Protein AF-A0A0R3F517-F1 (afdb_monomer_lite)

Sequence (76 aa):
MSTVDEYYMLKDDVWAQVNPAIDGNLCIACVEERLGRTLTAADFTDSPINTSTGKRRTRRLADRLSSGINQNLPIS

Secondary structure (DSSP, 8-state):
---------B-HHHHHHH-TT--S---HHHHHHHHTS---GGGB-S-HHHH-TTS---HHHHHHHHTT--------

Radius of gyration: 13.03 Å; chains: 1; bounding box: 24×25×41 Å

Foldseek 3Di:
DDDDPQDFAFDPVLCCQQPVDDPDDDDQVSSCVSSVHHAALNRGDPDCSLVPPPDDDDPSSVVRNCNPPPVPDDDD

pLDDT: mean 82.82, std 18.24, range [37.16, 97.88]

Structure (mmCIF, N/CA/C/O backbone):
data_AF-A0A0R3F517-F1
#
_entry.id   AF-A0A0R3F517-F1
#
loop_
_atom_site.group_PDB
_atom_site.id
_atom_site.type_symbol
_atom_site.label_atom_id
_atom_site.label_alt_id
_atom_site.label_comp_id
_atom_site.label_asym_id
_atom_site.label_entity_id
_atom_site.label_seq_id
_atom_site.pdbx_PDB_ins_code
_atom_site.Cartn_x
_atom_site.Cartn_y
_atom_site.Cartn_z
_atom_site.occupancy
_atom_site.B_iso_or_equiv
_atom_site.auth_seq_id
_atom_site.auth_comp_id
_atom_site.auth_asym_id
_atom_site.auth_atom_id
_atom_site.pdbx_PDB_model_num
ATOM 1 N N . MET A 1 1 ? 4.122 13.161 -12.393 1.00 42.66 1 MET A N 1
ATOM 2 C CA . MET A 1 1 ? 5.022 12.294 -11.599 1.00 42.66 1 MET A CA 1
ATOM 3 C C . MET A 1 1 ? 5.044 12.828 -10.176 1.00 42.66 1 MET A C 1
ATOM 5 O O . MET A 1 1 ? 5.507 13.940 -9.977 1.00 42.66 1 MET A O 1
ATOM 9 N N . SER A 1 2 ? 4.435 12.124 -9.221 1.00 46.44 2 SER A N 1
ATOM 10 C CA . SER A 1 2 ? 4.476 12.504 -7.801 1.00 46.44 2 SER A CA 1
ATOM 11 C C . SER A 1 2 ? 5.665 11.797 -7.149 1.00 46.44 2 SER A C 1
ATOM 13 O O . SER A 1 2 ? 5.810 10.589 -7.289 1.00 46.44 2 SER A O 1
ATOM 15 N N . THR A 1 3 ? 6.528 12.586 -6.515 1.00 53.53 3 THR A N 1
ATOM 16 C CA . THR A 1 3 ? 7.862 12.270 -5.978 1.00 53.53 3 THR A CA 1
ATOM 17 C C . THR A 1 3 ? 7.836 11.923 -4.486 1.00 53.53 3 THR A C 1
ATOM 19 O O . THR A 1 3 ? 8.753 12.279 -3.749 1.00 53.53 3 THR A O 1
ATOM 22 N N . VAL A 1 4 ? 6.758 11.314 -3.996 1.00 60.53 4 VAL A N 1
ATOM 23 C CA . VAL A 1 4 ? 6.713 10.843 -2.607 1.00 60.53 4 VAL A CA 1
ATOM 24 C C . VAL A 1 4 ? 7.111 9.375 -2.612 1.00 60.53 4 VAL A C 1
ATOM 26 O O . VAL A 1 4 ? 6.380 8.557 -3.165 1.00 60.53 4 VAL A O 1
ATOM 29 N N . ASP A 1 5 ? 8.245 9.052 -1.989 1.00 68.44 5 ASP A N 1
ATOM 30 C CA . ASP A 1 5 ? 8.611 7.679 -1.628 1.00 68.44 5 ASP A CA 1
ATOM 31 C C . ASP A 1 5 ? 7.621 7.165 -0.567 1.00 68.44 5 ASP A C 1
ATOM 33 O O . ASP A 1 5 ? 7.871 7.188 0.641 1.00 68.44 5 ASP A O 1
ATOM 37 N N . GLU A 1 6 ? 6.430 6.786 -1.021 1.00 83.75 6 GLU A N 1
ATOM 38 C CA . GLU A 1 6 ? 5.345 6.266 -0.204 1.00 83.75 6 GLU A CA 1
ATOM 39 C C . GLU A 1 6 ? 5.324 4.741 -0.303 1.00 83.75 6 GLU A C 1
ATOM 41 O O . GLU A 1 6 ? 4.902 4.161 -1.303 1.00 83.75 6 GLU A O 1
ATOM 46 N N . TYR A 1 7 ? 5.787 4.096 0.764 1.00 90.06 7 TYR A N 1
ATOM 47 C CA . TYR A 1 7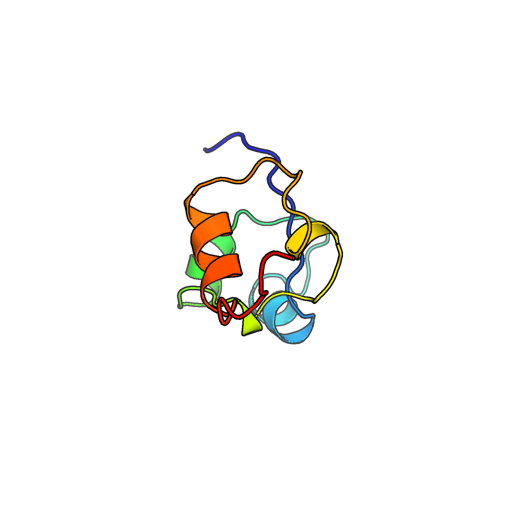 ? 5.826 2.645 0.864 1.00 90.06 7 TYR A CA 1
ATOM 48 C C . TYR A 1 7 ? 4.566 2.107 1.538 1.00 90.06 7 TYR A C 1
ATOM 50 O O . TYR A 1 7 ? 4.121 2.616 2.568 1.00 90.06 7 TYR A O 1
ATOM 58 N N . TYR A 1 8 ? 4.038 1.035 0.964 1.00 93.38 8 TYR A N 1
ATOM 59 C CA . TYR A 1 8 ? 2.936 0.235 1.480 1.00 93.38 8 TYR A CA 1
ATOM 60 C C . TYR A 1 8 ? 3.138 -1.212 1.023 1.00 93.38 8 TYR A C 1
ATOM 62 O O . TYR A 1 8 ? 3.921 -1.479 0.111 1.00 93.38 8 TYR A O 1
ATOM 70 N N . MET A 1 9 ? 2.446 -2.149 1.662 1.00 94.94 9 MET A N 1
ATOM 71 C CA . MET A 1 9 ? 2.471 -3.561 1.280 1.00 94.94 9 MET A CA 1
ATOM 72 C C . MET A 1 9 ? 1.060 -4.064 1.005 1.00 94.94 9 MET A C 1
ATOM 74 O O . MET A 1 9 ? 0.197 -4.022 1.880 1.00 94.94 9 MET A O 1
ATOM 78 N N . LEU A 1 10 ? 0.832 -4.557 -0.205 1.00 96.19 10 LEU A N 1
ATOM 79 C CA . LEU A 1 10 ? -0.391 -5.279 -0.541 1.00 96.19 10 LEU A CA 1
ATOM 80 C C . LEU A 1 10 ? -0.260 -6.739 -0.121 1.00 96.19 10 LEU A C 1
ATOM 82 O O . LEU A 1 10 ? 0.853 -7.238 0.049 1.00 96.19 10 LEU A O 1
ATOM 86 N N . LYS A 1 11 ? -1.394 -7.418 0.033 1.00 97.06 11 LYS A N 1
ATOM 87 C CA . LYS A 1 11 ? -1.419 -8.879 0.114 1.00 97.06 11 LYS A CA 1
ATOM 88 C C . LYS A 1 11 ? -0.881 -9.486 -1.184 1.00 97.06 11 LYS A C 1
ATOM 90 O O . LYS A 1 11 ? -1.032 -8.896 -2.256 1.00 97.06 11 LYS A O 1
ATOM 95 N N . ASP A 1 12 ? -0.268 -10.661 -1.077 1.00 95.62 12 ASP A N 1
ATOM 96 C CA . ASP A 1 12 ? 0.428 -11.311 -2.194 1.00 95.62 12 ASP A CA 1
ATOM 97 C C . ASP A 1 12 ? -0.497 -11.571 -3.391 1.00 95.62 12 ASP A C 1
ATOM 99 O O . ASP A 1 12 ? -0.105 -11.370 -4.539 1.00 95.62 12 ASP A O 1
ATOM 103 N N . ASP A 1 13 ? -1.749 -11.952 -3.131 1.00 96.62 13 ASP A N 1
ATOM 104 C CA . ASP A 1 13 ? -2.771 -12.201 -4.148 1.00 96.62 13 ASP A CA 1
ATOM 105 C C . ASP A 1 13 ? -3.195 -10.926 -4.891 1.00 96.62 13 ASP A C 1
ATOM 107 O O . ASP A 1 13 ? -3.426 -10.954 -6.103 1.00 96.62 13 ASP A O 1
ATOM 111 N N . VAL A 1 14 ? -3.262 -9.789 -4.197 1.00 97.56 14 VAL A N 1
ATOM 112 C CA . VAL A 1 14 ? -3.520 -8.480 -4.811 1.00 97.56 14 VAL A CA 1
ATOM 113 C C . VAL A 1 14 ? -2.299 -8.012 -5.605 1.00 97.56 14 VAL A C 1
ATOM 115 O O . VAL A 1 14 ? -2.441 -7.554 -6.739 1.00 97.56 14 VAL A O 1
ATOM 118 N N . TRP A 1 15 ? -1.090 -8.152 -5.053 1.00 96.44 15 TRP A N 1
ATOM 119 C CA . TRP A 1 15 ? 0.149 -7.768 -5.736 1.00 96.44 15 TRP A CA 1
ATOM 120 C C . TRP A 1 15 ? 0.376 -8.570 -7.024 1.00 96.44 15 TRP A C 1
ATOM 122 O O . TRP A 1 15 ? 0.690 -7.990 -8.068 1.00 96.44 15 TRP A O 1
ATOM 132 N N . ALA A 1 16 ? 0.129 -9.882 -6.987 1.00 95.50 16 ALA A N 1
ATOM 133 C CA . ALA A 1 16 ? 0.270 -10.774 -8.134 1.00 95.50 16 ALA A CA 1
ATOM 134 C C . ALA A 1 16 ? -0.636 -10.390 -9.318 1.00 95.50 16 ALA A C 1
ATOM 136 O O . ALA A 1 16 ? -0.295 -10.672 -10.463 1.00 95.50 16 ALA A O 1
ATOM 137 N N . GLN A 1 17 ? -1.761 -9.707 -9.083 1.00 96.38 17 GLN A N 1
ATOM 138 C CA . GLN A 1 17 ? -2.648 -9.251 -10.160 1.00 96.38 17 GLN A CA 1
ATOM 139 C C . GLN A 1 17 ? -2.098 -8.039 -10.921 1.00 96.38 17 GLN A C 1
ATOM 141 O O . GLN A 1 17 ? -2.402 -7.865 -12.099 1.00 96.38 17 GLN A O 1
ATOM 146 N N . VAL A 1 18 ? -1.291 -7.195 -10.272 1.00 95.31 18 VAL A N 1
ATOM 147 C CA . VAL A 1 18 ? -0.859 -5.901 -10.835 1.00 95.31 18 VAL A CA 1
ATOM 148 C C . VAL A 1 18 ? 0.621 -5.848 -11.195 1.00 95.31 18 VAL A C 1
ATOM 150 O O . VAL A 1 18 ? 1.029 -4.988 -11.986 1.00 95.31 18 VAL A O 1
ATOM 153 N N . ASN A 1 19 ? 1.438 -6.727 -10.609 1.00 93.81 19 ASN A N 1
ATO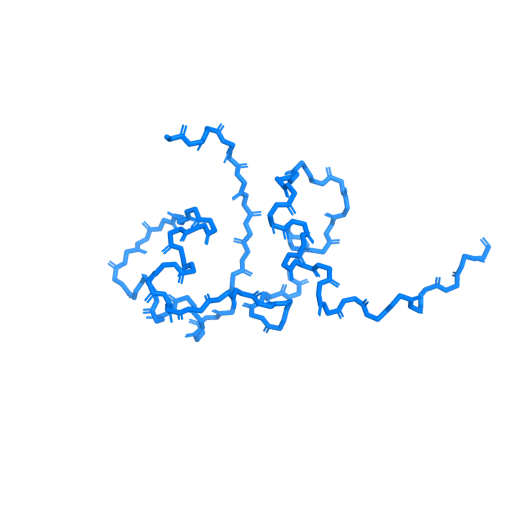M 154 C CA . ASN A 1 19 ? 2.883 -6.743 -10.813 1.00 93.81 19 ASN A CA 1
ATOM 155 C C . ASN A 1 19 ? 3.523 -8.150 -10.685 1.00 93.81 19 ASN A C 1
ATOM 157 O O . ASN A 1 19 ? 4.493 -8.310 -9.948 1.00 93.81 19 ASN A O 1
ATOM 161 N N . PRO A 1 20 ? 3.026 -9.180 -11.404 1.00 88.06 20 PRO A N 1
ATOM 162 C CA . PRO A 1 20 ? 3.422 -10.584 -11.198 1.00 88.06 20 PRO A CA 1
ATOM 163 C C . PRO A 1 20 ? 4.879 -10.924 -11.541 1.00 88.06 20 PRO A C 1
ATOM 165 O O . PRO A 1 20 ? 5.381 -11.951 -11.099 1.00 88.06 20 PRO A O 1
ATOM 168 N N . ALA A 1 21 ? 5.540 -10.117 -12.373 1.00 85.44 21 ALA A N 1
ATOM 169 C CA . ALA A 1 21 ? 6.839 -10.450 -12.967 1.00 85.44 21 ALA A CA 1
ATOM 170 C C . ALA A 1 21 ? 7.923 -9.391 -12.711 1.00 85.44 21 ALA A C 1
ATOM 172 O O . ALA A 1 21 ? 8.963 -9.410 -13.365 1.00 85.44 21 ALA A O 1
ATOM 173 N N . ILE A 1 22 ? 7.663 -8.423 -11.828 1.00 79.31 22 ILE A N 1
ATOM 174 C CA . ILE A 1 22 ? 8.550 -7.277 -11.622 1.00 79.31 22 ILE A CA 1
ATOM 175 C C . ILE A 1 22 ? 8.842 -7.128 -10.131 1.00 79.31 22 ILE A C 1
ATOM 177 O O . ILE A 1 22 ? 7.936 -6.883 -9.335 1.00 79.31 22 ILE A O 1
ATOM 181 N N . ASP A 1 23 ? 10.124 -7.176 -9.783 1.00 75.00 23 ASP A N 1
ATOM 182 C CA . ASP A 1 23 ? 10.608 -6.729 -8.481 1.00 75.00 23 ASP A CA 1
ATOM 183 C C . ASP A 1 23 ? 10.590 -5.196 -8.433 1.00 75.00 23 ASP A C 1
ATOM 185 O O . ASP A 1 23 ? 11.112 -4.525 -9.326 1.00 75.00 23 ASP A O 1
ATOM 189 N N . GLY A 1 24 ? 9.978 -4.616 -7.401 1.00 84.12 24 GLY A N 1
ATOM 190 C CA . GLY A 1 24 ? 9.947 -3.165 -7.230 1.00 84.12 24 GLY A CA 1
ATOM 191 C C . GLY A 1 24 ? 8.713 -2.657 -6.498 1.00 84.12 24 GLY A C 1
ATOM 192 O O . GLY A 1 24 ? 8.007 -3.407 -5.829 1.00 84.12 24 GLY A O 1
ATOM 193 N N . ASN A 1 25 ? 8.460 -1.355 -6.628 1.00 88.75 25 ASN A N 1
ATOM 194 C CA . ASN A 1 25 ? 7.282 -0.694 -6.079 1.00 88.75 25 ASN A CA 1
ATOM 195 C C . ASN A 1 25 ? 6.428 -0.091 -7.201 1.00 88.75 25 ASN A C 1
ATOM 197 O O . ASN A 1 25 ? 6.914 0.218 -8.290 1.00 88.75 25 ASN A O 1
ATOM 201 N N . LEU A 1 26 ? 5.140 0.075 -6.919 1.00 91.88 26 LEU A N 1
ATOM 202 C CA . LEU A 1 26 ? 4.227 0.831 -7.760 1.00 91.88 26 LEU A CA 1
ATOM 203 C C . LEU A 1 26 ? 3.611 1.948 -6.938 1.00 91.88 26 LEU A C 1
ATOM 205 O O . LEU A 1 26 ? 3.306 1.791 -5.755 1.00 91.88 26 LEU A O 1
ATOM 209 N N . CYS A 1 27 ? 3.351 3.069 -7.597 1.00 92.00 27 CYS A N 1
ATOM 210 C CA . CYS A 1 27 ? 2.529 4.104 -7.003 1.00 92.00 27 CYS A CA 1
ATOM 211 C C . CYS A 1 27 ? 1.105 3.575 -6.758 1.00 92.00 27 CYS A C 1
ATOM 213 O O . CYS A 1 27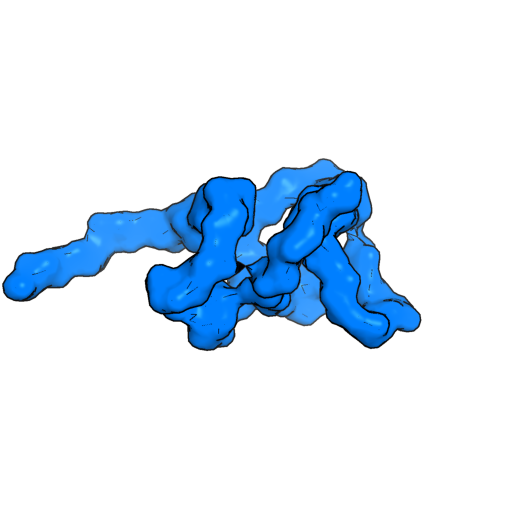 ? 0.604 2.769 -7.544 1.00 92.00 27 CYS A O 1
ATOM 215 N N . ILE A 1 28 ? 0.415 4.052 -5.717 1.00 93.06 28 ILE A N 1
ATOM 216 C CA . ILE A 1 28 ? -0.947 3.577 -5.412 1.00 93.06 28 ILE A CA 1
ATOM 217 C C . ILE A 1 28 ? -1.918 3.786 -6.586 1.00 93.06 28 ILE A C 1
ATOM 219 O O . ILE A 1 28 ? -2.746 2.929 -6.870 1.00 93.06 28 ILE A O 1
ATOM 223 N N . ALA A 1 29 ? -1.772 4.893 -7.325 1.00 92.56 29 ALA A N 1
ATOM 224 C CA . ALA A 1 29 ? -2.587 5.164 -8.508 1.00 92.56 29 ALA A CA 1
ATOM 225 C C . ALA A 1 29 ? -2.333 4.144 -9.632 1.00 92.56 29 ALA A C 1
ATOM 227 O O . ALA A 1 29 ? -3.271 3.707 -10.282 1.00 92.56 29 ALA A O 1
ATOM 228 N N . CYS A 1 30 ? -1.074 3.736 -9.805 1.00 93.50 30 CYS A N 1
ATOM 229 C CA . CYS A 1 30 ? -0.632 2.760 -10.792 1.0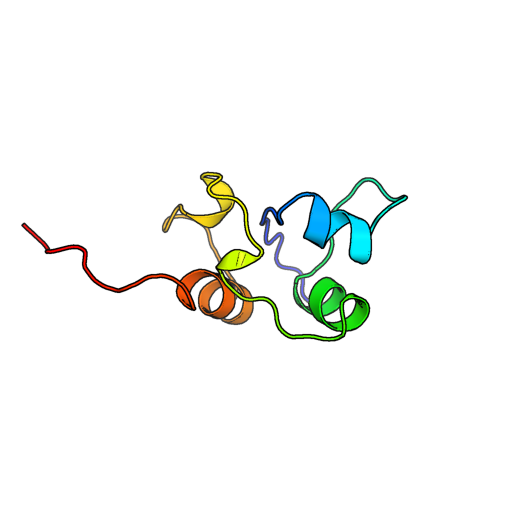0 93.50 30 CYS A CA 1
ATOM 230 C C . CYS A 1 30 ? -1.213 1.373 -10.477 1.0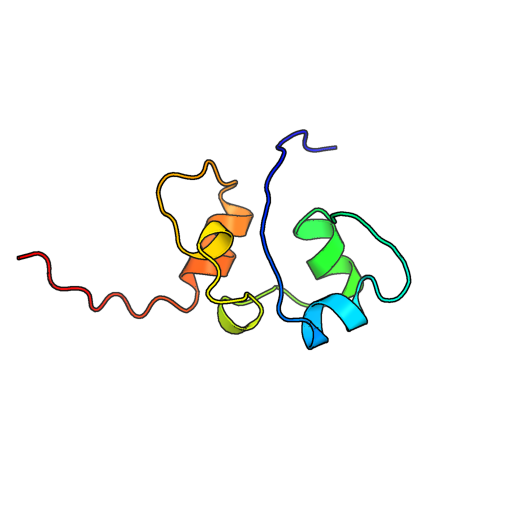0 93.50 30 CYS A C 1
ATOM 232 O O . CYS A 1 30 ? -1.607 0.641 -11.380 1.00 93.50 30 CYS A O 1
ATOM 234 N N . VAL A 1 31 ? -1.277 1.016 -9.188 1.00 95.38 31 VAL A N 1
ATOM 235 C CA . VAL A 1 31 ? -1.931 -0.217 -8.736 1.00 95.38 31 VAL A CA 1
ATOM 236 C C . VAL A 1 31 ? -3.426 -0.173 -9.027 1.00 95.38 31 VAL A C 1
ATOM 238 O O . VAL A 1 31 ? -3.929 -1.097 -9.652 1.00 95.38 31 VAL A O 1
ATOM 241 N N . GLU A 1 32 ? -4.131 0.887 -8.617 1.00 96.50 32 GLU A N 1
ATOM 242 C CA . GLU A 1 32 ? -5.582 1.013 -8.837 1.00 96.50 32 GLU A CA 1
ATOM 243 C C . GLU A 1 32 ? -5.942 0.984 -10.334 1.00 96.50 32 GLU A C 1
ATOM 245 O O . GLU A 1 32 ? -6.922 0.349 -10.721 1.00 96.50 32 GLU A O 1
ATOM 250 N N . GLU A 1 33 ? -5.127 1.618 -11.182 1.00 96.44 33 GLU A N 1
ATOM 251 C CA . GLU A 1 33 ? -5.290 1.608 -12.640 1.00 96.44 33 GLU A CA 1
ATOM 252 C C . GLU A 1 33 ? -5.147 0.197 -13.223 1.00 96.44 33 GLU A C 1
ATOM 254 O O . GLU A 1 33 ? -6.004 -0.239 -13.988 1.00 96.44 33 GLU A O 1
ATOM 259 N N . ARG A 1 34 ? -4.109 -0.550 -12.825 1.00 96.25 34 ARG A N 1
ATOM 260 C CA . ARG A 1 34 ? -3.888 -1.928 -13.299 1.00 96.25 34 ARG A CA 1
ATOM 261 C C . ARG A 1 34 ? -4.911 -2.918 -12.750 1.00 96.25 34 ARG A C 1
ATOM 263 O O . ARG A 1 34 ? -5.311 -3.830 -13.462 1.00 96.25 34 ARG A O 1
ATOM 270 N N . LEU A 1 35 ? -5.321 -2.747 -11.494 1.00 96.81 35 LEU A N 1
ATOM 271 C CA . LEU A 1 35 ? -6.302 -3.606 -10.828 1.00 96.81 35 LEU A CA 1
ATOM 272 C C . LEU A 1 35 ? -7.730 -3.357 -11.340 1.00 96.81 35 LEU A C 1
ATOM 274 O O . LEU A 1 35 ? -8.606 -4.198 -11.158 1.00 96.81 35 LEU A O 1
ATOM 278 N N . GLY A 1 36 ? -7.984 -2.189 -11.940 1.00 97.88 36 GLY A N 1
ATOM 279 C CA . GLY A 1 36 ? -9.304 -1.791 -12.428 1.00 97.88 36 GLY A CA 1
ATOM 280 C C . GLY A 1 36 ? -10.295 -1.421 -11.319 1.00 97.88 36 GLY A C 1
ATOM 281 O O . GLY A 1 36 ? -11.493 -1.306 -11.578 1.00 97.88 36 GLY A O 1
ATOM 282 N N . ARG A 1 37 ? -9.825 -1.232 -10.079 1.00 97.56 37 ARG A N 1
ATOM 283 C CA . ARG A 1 37 ? -10.642 -0.781 -8.944 1.00 97.56 37 ARG A CA 1
ATOM 284 C C . ARG A 1 37 ? -9.826 0.003 -7.926 1.00 97.56 37 ARG A C 1
ATOM 286 O O . ARG A 1 37 ? -8.614 -0.158 -7.803 1.00 97.56 37 ARG A O 1
ATOM 293 N N . THR A 1 38 ? -10.535 0.796 -7.132 1.00 96.94 38 THR A N 1
ATOM 294 C CA . THR A 1 38 ? -9.992 1.428 -5.928 1.00 96.94 38 THR A CA 1
ATOM 295 C C . THR A 1 38 ? -9.596 0.356 -4.909 1.00 96.94 38 THR A C 1
ATOM 297 O O . THR A 1 38 ? -10.328 -0.620 -4.701 1.00 96.94 38 THR A O 1
ATOM 300 N N . LEU A 1 39 ? -8.441 0.535 -4.267 1.00 96.56 39 LEU A N 1
ATOM 301 C CA . LEU A 1 39 ? -8.014 -0.325 -3.163 1.00 96.56 39 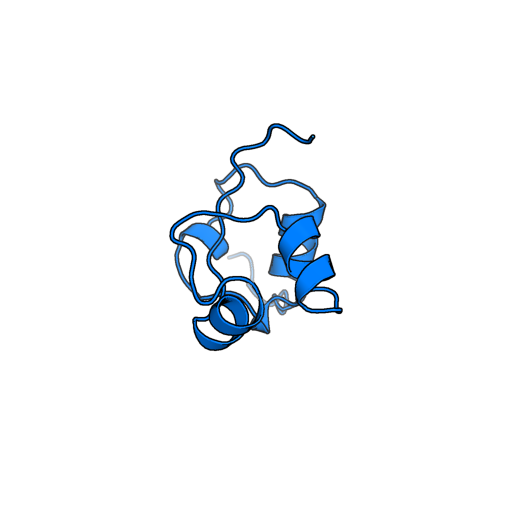LEU A CA 1
ATOM 302 C C . LEU A 1 39 ? -8.878 -0.076 -1.921 1.00 96.56 39 LEU A C 1
ATOM 304 O O . LEU A 1 39 ? -9.417 1.006 -1.710 1.00 96.56 39 LEU A O 1
ATOM 308 N N . THR A 1 40 ? -8.971 -1.072 -1.060 1.00 95.75 40 THR A N 1
ATOM 309 C CA . THR A 1 40 ? -9.597 -0.989 0.260 1.00 95.75 40 THR A CA 1
ATOM 310 C C . THR A 1 40 ? -8.586 -1.425 1.307 1.00 95.75 40 THR A C 1
ATOM 312 O O . THR A 1 40 ? -7.596 -2.073 0.975 1.00 95.75 40 THR A O 1
ATOM 315 N N . ALA A 1 41 ? -8.832 -1.133 2.583 1.00 95.06 41 ALA A N 1
ATOM 316 C CA . ALA A 1 41 ? -7.928 -1.555 3.652 1.00 95.06 41 ALA A CA 1
ATOM 317 C C . ALA A 1 41 ? -7.708 -3.080 3.676 1.00 95.06 41 ALA A C 1
ATOM 319 O O . ALA A 1 41 ? -6.629 -3.538 4.036 1.00 95.06 41 ALA A O 1
ATOM 320 N N . ALA A 1 42 ? -8.695 -3.863 3.223 1.00 95.62 42 ALA A N 1
ATOM 321 C CA . ALA A 1 42 ? -8.603 -5.316 3.142 1.00 95.62 42 ALA A CA 1
ATOM 322 C C . ALA A 1 42 ? -7.567 -5.822 2.121 1.00 95.62 42 ALA A C 1
ATOM 324 O O . ALA A 1 42 ? -7.212 -6.997 2.171 1.00 95.62 42 ALA A O 1
ATOM 325 N N . ASP A 1 43 ? -7.078 -4.971 1.219 1.00 97.25 43 ASP A N 1
ATOM 326 C CA . ASP A 1 43 ? -6.069 -5.325 0.213 1.00 97.25 43 ASP A CA 1
ATOM 327 C C . ASP A 1 43 ? -4.630 -5.208 0.728 1.00 97.25 43 ASP A C 1
ATOM 329 O O . ASP A 1 43 ? -3.687 -5.652 0.071 1.00 97.25 43 ASP A O 1
ATOM 333 N N . PHE A 1 44 ? -4.449 -4.593 1.895 1.00 96.25 44 PHE A N 1
ATOM 334 C CA . PHE A 1 44 ? -3.148 -4.365 2.507 1.00 96.25 44 PHE A CA 1
ATOM 335 C C . PHE A 1 44 ? -2.830 -5.469 3.518 1.00 96.25 44 PHE A C 1
ATOM 337 O O . PHE A 1 44 ? -3.723 -6.107 4.079 1.00 96.25 44 PHE A O 1
ATOM 344 N N . THR A 1 45 ? -1.541 -5.709 3.753 1.00 96.06 45 THR A N 1
ATOM 345 C CA . THR A 1 45 ? -1.099 -6.569 4.860 1.00 96.06 45 THR A CA 1
ATOM 346 C C . THR A 1 45 ? -1.172 -5.827 6.194 1.00 96.06 45 THR A C 1
ATOM 348 O O . THR A 1 45 ? -1.111 -4.597 6.231 1.00 96.06 45 THR A O 1
ATOM 351 N N . ASP A 1 46 ? -1.159 -6.566 7.303 1.00 93.12 46 ASP A N 1
ATOM 352 C CA . ASP A 1 46 ? -1.085 -5.995 8.658 1.00 93.12 46 ASP A CA 1
ATOM 353 C C . ASP A 1 46 ? 0.337 -5.539 9.058 1.00 93.12 46 ASP A C 1
ATOM 355 O O . ASP A 1 46 ? 0.616 -5.245 10.222 1.00 93.12 46 ASP A O 1
ATOM 359 N N . SER A 1 47 ? 1.266 -5.472 8.096 1.00 91.38 47 SER A N 1
ATOM 360 C CA . SER A 1 47 ? 2.654 -5.067 8.326 1.00 91.38 47 SER A CA 1
ATOM 361 C C . SER A 1 47 ? 2.741 -3.653 8.928 1.00 91.38 47 SER A C 1
ATOM 363 O O . SER A 1 47 ? 1.978 -2.766 8.524 1.00 91.38 47 SER A O 1
ATOM 365 N N . PRO A 1 48 ? 3.716 -3.373 9.822 1.00 90.25 48 PRO A N 1
ATOM 366 C CA . PRO A 1 48 ? 3.905 -2.049 10.422 1.00 90.25 48 PRO A CA 1
ATOM 367 C C . PRO A 1 48 ? 3.986 -0.891 9.420 1.00 90.25 48 PRO A C 1
ATOM 369 O O . PRO A 1 48 ? 3.636 0.240 9.755 1.00 90.25 48 PRO A O 1
ATOM 372 N N . ILE A 1 49 ? 4.420 -1.145 8.181 1.00 90.56 49 ILE A N 1
ATOM 373 C CA . ILE A 1 49 ? 4.464 -0.117 7.134 1.00 90.56 49 ILE A CA 1
ATOM 374 C C . ILE A 1 49 ? 3.065 0.408 6.756 1.00 90.56 49 ILE A C 1
ATOM 376 O O . ILE A 1 49 ? 2.925 1.591 6.442 1.00 90.56 49 ILE A O 1
ATOM 380 N N . ASN A 1 50 ? 2.026 -0.425 6.878 1.00 92.31 50 ASN A N 1
ATOM 381 C CA . ASN A 1 50 ? 0.626 -0.091 6.599 1.00 92.31 50 ASN A CA 1
ATOM 382 C C . ASN A 1 50 ? -0.136 0.384 7.845 1.00 92.31 50 ASN A C 1
ATOM 384 O O . ASN A 1 50 ? -1.036 1.218 7.732 1.00 92.31 50 ASN A O 1
ATOM 388 N N . THR A 1 51 ? 0.262 -0.037 9.046 1.00 88.06 51 THR A N 1
ATOM 389 C CA . THR A 1 51 ? -0.470 0.273 10.291 1.00 88.06 51 THR A CA 1
ATOM 390 C C . THR A 1 51 ? 0.136 1.416 11.111 1.00 88.06 51 THR A C 1
ATOM 392 O O . THR A 1 51 ? -0.579 2.078 11.859 1.00 88.06 51 THR A O 1
ATOM 395 N N . SER A 1 52 ? 1.428 1.723 10.950 1.00 84.69 52 SER A N 1
ATOM 396 C CA . SER A 1 52 ? 2.086 2.794 11.710 1.00 84.69 52 SER A CA 1
ATOM 397 C C . SER A 1 52 ? 1.595 4.189 11.307 1.00 84.69 52 SER A C 1
ATOM 399 O O . SER A 1 52 ? 1.688 4.594 10.148 1.00 84.69 52 SER A O 1
ATOM 401 N N . THR A 1 53 ? 1.152 4.966 12.295 1.00 73.06 53 THR A N 1
ATOM 402 C CA . THR A 1 53 ? 0.692 6.357 12.136 1.00 73.06 53 THR A CA 1
ATOM 403 C C . THR A 1 53 ? 1.834 7.368 11.983 1.00 73.06 53 THR A C 1
ATOM 405 O O . THR A 1 53 ? 1.600 8.502 11.576 1.00 73.06 53 THR A O 1
ATOM 408 N N . GLY A 1 54 ? 3.080 6.971 12.268 1.00 72.06 54 GLY A N 1
ATOM 409 C CA . GLY A 1 54 ? 4.258 7.844 12.196 1.00 72.06 54 GLY A CA 1
ATOM 410 C C . GLY A 1 54 ? 4.855 8.012 10.793 1.00 72.06 54 GLY A C 1
ATOM 411 O O . GLY A 1 54 ? 5.831 8.743 10.623 1.00 72.06 54 GLY A O 1
ATOM 412 N N . LYS A 1 55 ? 4.322 7.322 9.777 1.00 75.69 55 LYS A N 1
ATOM 413 C CA . LYS A 1 55 ? 4.819 7.399 8.396 1.00 75.69 55 LYS A CA 1
ATOM 414 C C . LYS A 1 55 ? 4.123 8.528 7.639 1.00 75.69 55 LYS A C 1
ATOM 416 O O . LYS A 1 55 ? 2.905 8.667 7.698 1.00 75.69 55 LYS A O 1
ATOM 421 N N . ARG A 1 56 ? 4.897 9.321 6.888 1.00 79.50 56 ARG A N 1
ATOM 422 C CA . ARG A 1 56 ? 4.327 10.316 5.970 1.00 79.50 56 ARG A CA 1
ATOM 423 C C . ARG A 1 56 ? 3.576 9.590 4.862 1.00 79.50 56 ARG A C 1
ATOM 425 O O . ARG A 1 56 ? 4.159 8.743 4.192 1.00 79.50 56 ARG A O 1
ATOM 432 N N . ARG A 1 57 ? 2.305 9.946 4.688 1.00 86.38 57 ARG A N 1
ATOM 433 C CA . ARG A 1 57 ? 1.432 9.395 3.657 1.00 86.38 57 ARG A CA 1
ATOM 434 C C . ARG A 1 57 ? 0.765 10.506 2.872 1.00 86.38 57 ARG A C 1
ATOM 436 O O . ARG A 1 57 ? 0.437 11.562 3.417 1.00 86.38 57 ARG A O 1
ATOM 443 N N . THR A 1 58 ? 0.543 10.258 1.596 1.00 89.56 58 THR A N 1
ATOM 444 C CA . THR A 1 58 ? -0.394 11.028 0.798 1.00 89.56 58 THR A CA 1
ATOM 445 C C . THR A 1 58 ? -1.804 10.807 1.341 1.00 89.56 58 THR A C 1
ATOM 447 O O . THR A 1 58 ? -2.127 9.753 1.896 1.00 89.56 58 THR A O 1
ATOM 450 N N . ARG A 1 59 ? -2.684 11.800 1.154 1.00 89.50 59 ARG A N 1
ATOM 451 C CA . ARG A 1 59 ? -4.103 11.664 1.522 1.00 89.50 59 ARG A CA 1
ATOM 452 C C . ARG A 1 59 ? -4.723 10.416 0.887 1.00 89.50 59 ARG A C 1
ATOM 454 O O . ARG A 1 59 ? -5.449 9.694 1.550 1.00 89.50 59 ARG A O 1
ATOM 461 N N . ARG A 1 60 ? -4.364 10.120 -0.366 1.00 91.75 60 ARG A N 1
ATOM 462 C CA . ARG A 1 60 ? -4.895 8.972 -1.104 1.00 91.75 60 ARG A CA 1
ATOM 463 C C . ARG A 1 60 ? -4.598 7.648 -0.405 1.00 91.75 60 ARG A C 1
ATOM 465 O O . ARG A 1 60 ? -5.536 6.890 -0.181 1.00 91.75 60 ARG A O 1
ATOM 472 N N . LEU A 1 61 ? -3.341 7.375 -0.042 1.00 91.75 61 LEU A N 1
ATOM 473 C CA . LEU A 1 61 ? -3.005 6.142 0.678 1.00 91.75 61 LEU A CA 1
ATOM 474 C C . LEU A 1 61 ? -3.641 6.115 2.070 1.00 91.75 61 LEU A C 1
ATOM 476 O O . LEU A 1 61 ? -4.158 5.076 2.477 1.00 91.75 61 LEU A O 1
ATOM 480 N N . ALA A 1 62 ? -3.641 7.246 2.784 1.00 91.19 62 ALA A N 1
ATOM 481 C CA . ALA A 1 62 ? -4.280 7.340 4.094 1.00 91.19 62 ALA A CA 1
ATOM 482 C C . ALA A 1 62 ? -5.770 6.958 4.031 1.00 91.19 62 ALA A C 1
ATOM 484 O O . ALA A 1 62 ? -6.226 6.176 4.862 1.00 91.19 62 ALA A O 1
ATOM 485 N N . ASP A 1 63 ? -6.494 7.425 3.011 1.00 92.44 63 ASP A N 1
ATOM 486 C CA . ASP A 1 63 ? -7.904 7.091 2.790 1.00 92.44 63 ASP A CA 1
ATOM 487 C C . ASP A 1 63 ? -8.109 5.589 2.504 1.00 92.44 63 ASP A C 1
ATOM 489 O O . ASP A 1 63 ? -9.090 4.995 2.953 1.00 92.44 63 ASP A O 1
ATOM 493 N N . ARG A 1 64 ? -7.193 4.937 1.767 1.00 93.69 64 ARG A N 1
ATOM 494 C CA . ARG A 1 64 ? -7.306 3.490 1.479 1.00 93.69 64 ARG A CA 1
ATOM 495 C C . ARG A 1 64 ? -7.062 2.635 2.711 1.00 93.69 64 ARG A C 1
ATOM 497 O O . ARG A 1 64 ? -7.781 1.665 2.921 1.00 93.69 64 ARG A O 1
ATOM 504 N N . LEU A 1 65 ? -6.094 3.022 3.537 1.00 90.94 65 LEU A N 1
ATOM 505 C CA . LEU A 1 65 ? -5.757 2.311 4.770 1.00 90.94 65 LEU A CA 1
ATOM 506 C C . LEU A 1 65 ? -6.800 2.532 5.877 1.00 90.94 65 LEU A C 1
ATOM 508 O O . LEU A 1 65 ? -7.023 1.639 6.688 1.00 90.94 65 LEU A O 1
ATOM 512 N N . SER A 1 66 ? -7.470 3.689 5.904 1.00 82.19 66 SER A N 1
ATOM 513 C CA . SER A 1 66 ? -8.511 3.996 6.894 1.00 82.19 66 SER A CA 1
ATOM 514 C C . SER A 1 66 ? -9.875 3.384 6.566 1.00 82.19 66 SER A C 1
ATOM 516 O O . SER A 1 66 ? -10.667 3.171 7.480 1.00 82.19 66 SER A O 1
ATOM 518 N N . SER A 1 67 ? -10.133 3.019 5.304 1.00 61.34 67 SER A N 1
ATOM 519 C CA . SER A 1 67 ? -11.411 2.442 4.844 1.00 61.34 67 SER A CA 1
ATOM 520 C C . SER A 1 67 ? -11.749 1.051 5.426 1.00 61.34 67 SER A C 1
ATOM 522 O O . SER A 1 67 ? -12.763 0.467 5.059 1.00 61.34 67 SER A O 1
ATOM 524 N N . GLY A 1 68 ? -10.932 0.522 6.345 1.00 48.19 68 GLY A N 1
ATOM 525 C CA . GLY A 1 68 ? -11.226 -0.663 7.165 1.00 48.19 68 GLY A CA 1
ATOM 526 C C . GLY A 1 68 ? -10.872 -0.511 8.647 1.00 48.19 68 GLY A C 1
ATOM 527 O O . GLY A 1 68 ? -10.943 -1.491 9.385 1.00 48.19 68 GLY A O 1
ATOM 528 N N . ILE A 1 69 ? -10.524 0.696 9.111 1.00 49.56 69 ILE A N 1
ATOM 529 C CA . ILE A 1 69 ? -10.426 0.976 10.544 1.00 49.56 69 ILE A CA 1
ATOM 530 C C . ILE A 1 69 ? -11.850 1.203 11.048 1.00 49.56 69 ILE A C 1
ATOM 532 O O . ILE A 1 69 ? -12.416 2.288 10.919 1.00 49.56 69 ILE A O 1
ATOM 536 N N . ASN A 1 70 ? -12.435 0.164 11.639 1.00 40.09 70 ASN A N 1
ATOM 537 C CA . ASN A 1 70 ? -13.513 0.360 12.593 1.00 40.09 70 ASN A CA 1
ATOM 538 C C . ASN A 1 70 ? -12.921 1.211 13.732 1.00 40.09 70 ASN A C 1
ATOM 540 O O . ASN A 1 70 ? -12.007 0.762 14.423 1.00 40.09 70 ASN A O 1
ATOM 544 N N . GLN A 1 71 ? -13.368 2.461 13.860 1.00 42.19 71 GLN A N 1
ATOM 545 C CA . GLN A 1 71 ? -12.858 3.483 14.788 1.00 42.19 71 GLN A CA 1
ATOM 546 C C . GLN A 1 71 ? -13.226 3.184 16.257 1.00 42.19 71 GLN A C 1
ATOM 548 O O . GLN A 1 71 ? -13.723 4.045 16.975 1.00 42.19 71 GLN A O 1
ATOM 553 N N . ASN A 1 72 ? -12.989 1.955 16.713 1.00 37.16 72 ASN A N 1
ATOM 554 C CA . ASN A 1 72 ? -13.298 1.480 18.058 1.00 37.16 72 ASN A CA 1
ATOM 555 C C . ASN A 1 72 ? -12.020 1.216 18.870 1.00 37.16 72 ASN A C 1
ATOM 557 O O . ASN A 1 72 ? -11.869 0.157 19.477 1.00 37.16 72 ASN A O 1
ATOM 561 N N . LEU A 1 73 ? -11.101 2.186 18.915 1.00 44.16 73 LEU A N 1
ATOM 562 C CA . LEU A 1 73 ? -10.124 2.240 20.003 1.00 44.16 73 LEU A CA 1
ATOM 563 C C . LEU A 1 73 ? -10.594 3.284 21.028 1.00 44.16 73 LEU A C 1
ATOM 565 O O . LEU A 1 73 ? -10.596 4.474 20.706 1.00 44.16 73 LEU A O 1
ATOM 569 N N . PRO A 1 74 ? -11.018 2.877 22.239 1.00 39.44 74 PRO A N 1
ATOM 570 C CA . PRO A 1 74 ? -11.263 3.828 23.309 1.00 39.44 74 PRO A CA 1
ATOM 571 C C . PRO A 1 74 ? -9.932 4.469 23.710 1.00 39.44 74 PRO A C 1
ATOM 573 O O . PRO A 1 74 ? -8.926 3.785 23.898 1.00 39.44 74 PRO A O 1
ATOM 576 N N . ILE A 1 75 ? -9.936 5.794 23.812 1.00 49.47 75 ILE A N 1
ATOM 577 C CA . ILE A 1 75 ? -8.859 6.548 24.445 1.00 49.47 75 ILE A CA 1
ATOM 578 C C . ILE A 1 75 ? -9.026 6.307 25.950 1.00 49.47 75 ILE A C 1
ATOM 580 O O . ILE A 1 75 ? -10.053 6.698 26.508 1.00 49.47 75 ILE A O 1
ATOM 584 N N . SER A 1 76 ? -8.074 5.602 26.565 1.00 48.19 76 SER A N 1
ATOM 585 C CA . SER A 1 76 ? -7.910 5.589 28.026 1.00 48.19 76 SER A CA 1
ATOM 586 C C . SER A 1 76 ? -7.332 6.909 28.516 1.00 48.19 76 SER A C 1
ATOM 588 O O . SER A 1 76 ? -6.473 7.469 27.796 1.00 48.19 76 SER A O 1
#